Protein AF-A0A9E2GTQ4-F1 (afdb_monomer_lite)

Radius of gyration: 28.12 Å; chains: 1; bounding box: 62×84×69 Å

Secondary structure (DSSP, 8-state):
-----------------------------------------------S---------TT--HHHHS-----HHHHS-SS-----EEEE-HHHHHHHHHHHHHHHTTPPP-TT---TT--PPPEEEEEEETTEEEEEEEEEEE-SHHHHHHHHTT----EEEEE--

Sequence (165 aa):
MFPFRIIFIFALFFGLTLAGCDDSSSSTNNVNNVTNNTNNVTNNVNNVTNNNNQLEIPDWTEATHGKIDPDYDLVFPQEAMQRFEIIVAPEQWAILQQDLDDHLAGTQGGPGIDLGDWEPVFVPCTVRYNGRDWYQVGIRVKGNSSLVATYNMNIEKFSFKLDFD

pLDDT: mean 76.88, std 21.36, range [36.06, 97.75]

Structure (mmCIF, N/CA/C/O backbone):
data_AF-A0A9E2GTQ4-F1
#
_entry.id   AF-A0A9E2GTQ4-F1
#
loop_
_atom_site.group_PDB
_atom_site.id
_atom_site.type_symbol
_atom_site.label_atom_id
_atom_site.label_alt_id
_atom_site.label_comp_id
_atom_site.label_asym_id
_atom_site.label_entity_id
_atom_site.label_seq_id
_atom_site.pdbx_PDB_ins_code
_atom_site.Cartn_x
_atom_site.Cartn_y
_atom_site.Cartn_z
_atom_site.occupancy
_atom_site.B_iso_or_equiv
_atom_site.auth_seq_id
_atom_site.auth_comp_id
_atom_site.auth_asym_id
_atom_site.auth_atom_id
_atom_site.pdbx_PDB_model_num
ATOM 1 N N . MET A 1 1 ? 19.811 42.147 -29.928 1.00 49.31 1 MET A N 1
ATOM 2 C CA . MET A 1 1 ? 21.273 41.953 -29.837 1.00 49.31 1 MET A CA 1
ATOM 3 C C . MET A 1 1 ? 21.712 42.442 -28.463 1.00 49.31 1 MET A C 1
ATOM 5 O O . MET A 1 1 ? 21.863 43.638 -28.276 1.00 49.31 1 MET A O 1
ATOM 9 N N . PHE A 1 2 ? 21.801 41.537 -27.487 1.00 37.22 2 PHE A N 1
ATOM 10 C CA . PHE A 1 2 ? 22.277 41.814 -26.127 1.00 37.22 2 PHE A CA 1
ATOM 11 C C . PHE A 1 2 ? 23.424 40.836 -25.831 1.00 37.22 2 PHE A C 1
ATOM 13 O O . PHE A 1 2 ? 23.259 39.647 -26.118 1.00 37.22 2 PHE A O 1
ATOM 20 N N . PRO A 1 3 ? 24.596 41.298 -25.360 1.00 62.97 3 PRO A N 1
ATOM 21 C CA . PRO A 1 3 ? 25.7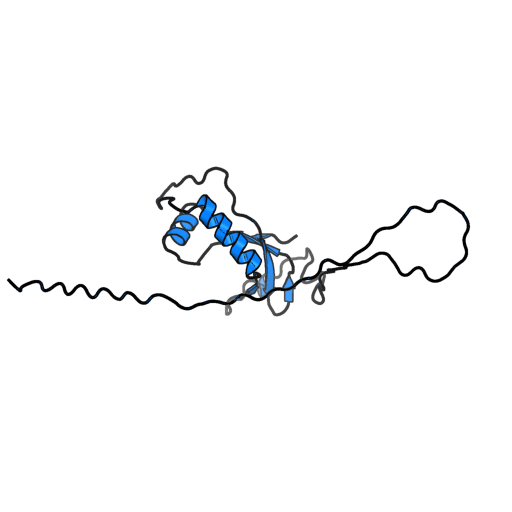81 40.456 -25.305 1.00 62.97 3 PRO A CA 1
ATOM 22 C C . PRO A 1 3 ? 25.830 39.578 -24.049 1.00 62.97 3 PRO A C 1
ATOM 24 O O . PRO A 1 3 ? 25.749 40.053 -22.918 1.00 62.97 3 PRO A O 1
ATOM 27 N N . PHE A 1 4 ? 26.036 38.287 -24.309 1.00 46.75 4 PHE A N 1
ATOM 28 C CA . PHE A 1 4 ? 26.531 37.250 -23.408 1.00 46.75 4 PHE A CA 1
ATOM 29 C C . PHE A 1 4 ? 27.691 37.744 -22.526 1.00 46.75 4 PHE A C 1
ATOM 31 O O . PHE A 1 4 ? 28.697 38.231 -23.044 1.00 46.75 4 PHE A O 1
ATOM 38 N N . ARG A 1 5 ? 27.610 37.526 -21.208 1.00 53.03 5 ARG A N 1
ATOM 39 C CA . ARG A 1 5 ? 28.785 37.478 -20.322 1.00 53.03 5 ARG A CA 1
ATOM 40 C C . ARG A 1 5 ? 28.643 36.287 -19.380 1.00 53.03 5 ARG A C 1
ATOM 42 O O . ARG A 1 5 ? 27.983 36.361 -18.351 1.00 53.03 5 ARG A O 1
ATOM 49 N N . ILE A 1 6 ? 29.254 35.181 -19.792 1.00 52.94 6 ILE A N 1
ATOM 50 C CA . ILE A 1 6 ? 29.514 33.999 -18.971 1.00 52.94 6 ILE A CA 1
ATOM 51 C C . ILE A 1 6 ? 30.610 34.384 -17.974 1.00 52.94 6 ILE A C 1
ATOM 53 O O . ILE A 1 6 ? 31.721 34.721 -18.377 1.00 52.94 6 ILE A O 1
ATOM 57 N N . ILE A 1 7 ? 30.292 34.353 -16.683 1.00 54.38 7 ILE A N 1
ATOM 58 C CA . ILE A 1 7 ? 31.271 34.427 -15.598 1.00 54.38 7 ILE A CA 1
ATOM 59 C C . ILE A 1 7 ? 31.339 33.024 -14.991 1.00 54.38 7 ILE A C 1
ATOM 61 O O . ILE A 1 7 ? 30.428 32.590 -14.293 1.00 54.38 7 ILE A O 1
ATOM 65 N N . PHE A 1 8 ? 32.406 32.298 -15.324 1.00 45.94 8 PHE A N 1
ATOM 66 C CA . PHE A 1 8 ? 32.766 31.016 -14.722 1.00 45.94 8 PHE A CA 1
ATOM 67 C C . PHE A 1 8 ? 33.432 31.312 -13.369 1.00 45.94 8 PHE A C 1
ATOM 69 O O . PHE A 1 8 ? 34.578 31.757 -13.333 1.00 45.94 8 PHE A O 1
ATOM 76 N N . ILE A 1 9 ? 32.723 31.114 -12.254 1.00 56.56 9 ILE A N 1
ATOM 77 C CA . ILE A 1 9 ? 33.333 31.108 -10.915 1.00 56.56 9 ILE A CA 1
ATOM 78 C C . ILE A 1 9 ? 33.618 29.652 -10.556 1.00 56.56 9 ILE A C 1
ATOM 80 O O . ILE A 1 9 ? 32.715 28.864 -10.291 1.00 56.56 9 ILE A O 1
ATOM 84 N N . PHE A 1 10 ? 34.901 29.304 -10.593 1.00 47.91 10 PHE A N 1
ATOM 85 C CA . PHE A 1 10 ? 35.434 28.016 -10.171 1.00 47.91 10 PHE A CA 1
ATOM 86 C C . PHE A 1 10 ? 35.529 28.023 -8.636 1.00 47.91 10 PHE A C 1
ATOM 88 O O . PHE A 1 10 ? 36.491 28.533 -8.065 1.00 47.91 10 PHE A O 1
ATOM 95 N N . ALA A 1 11 ? 34.498 27.524 -7.954 1.00 52.34 11 ALA A N 1
ATOM 96 C CA . ALA A 1 11 ? 34.512 27.355 -6.503 1.00 52.34 11 ALA A CA 1
ATOM 97 C C . ALA A 1 11 ? 35.094 25.976 -6.154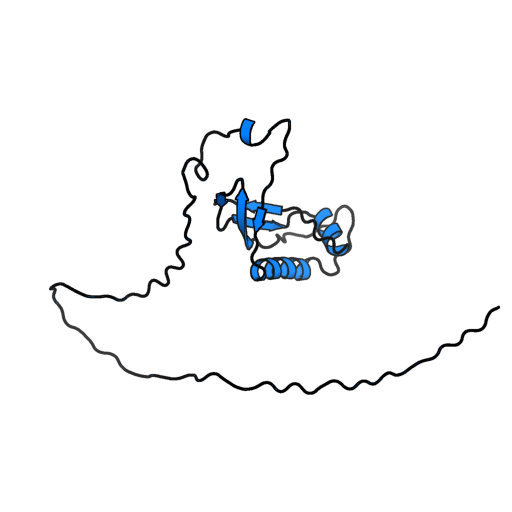 1.00 52.34 11 ALA A C 1
ATOM 99 O O . ALA A 1 11 ? 34.379 24.980 -6.105 1.00 52.34 11 ALA A O 1
ATOM 100 N N . LEU A 1 12 ? 36.409 25.918 -5.923 1.00 46.19 12 LEU A N 1
ATOM 101 C CA . LEU A 1 12 ? 37.072 24.756 -5.333 1.00 46.19 12 LEU A CA 1
ATOM 102 C C . LEU A 1 12 ? 36.984 24.866 -3.803 1.00 46.19 12 LEU A C 1
ATOM 104 O O . LEU A 1 12 ? 37.875 25.412 -3.158 1.00 46.19 12 LEU A O 1
ATOM 108 N N . PHE A 1 13 ? 35.890 24.370 -3.226 1.00 44.09 13 PHE A N 1
ATOM 109 C CA . PHE A 1 13 ? 35.797 24.100 -1.791 1.00 44.09 13 PHE A CA 1
ATOM 110 C C . PHE A 1 13 ? 36.183 22.635 -1.563 1.00 44.09 13 PHE A C 1
ATOM 112 O O . PHE A 1 13 ? 35.387 21.726 -1.786 1.00 44.09 13 PHE A O 1
ATOM 119 N N . PHE A 1 14 ? 37.441 22.402 -1.182 1.00 50.94 14 PHE A N 1
ATOM 120 C CA . PHE A 1 14 ? 37.932 21.078 -0.806 1.00 50.94 14 PHE A CA 1
ATOM 121 C C . PHE A 1 14 ? 37.411 20.747 0.600 1.00 50.94 14 PHE A C 1
ATOM 123 O O . PHE A 1 14 ? 37.710 21.448 1.568 1.00 50.94 14 PHE A O 1
ATOM 130 N N . GLY A 1 15 ? 36.549 19.733 0.669 1.00 54.84 15 GLY A N 1
ATOM 131 C CA . GLY A 1 15 ? 35.792 19.347 1.852 1.00 54.84 15 GLY A CA 1
ATOM 132 C C . GLY A 1 15 ? 36.632 18.656 2.926 1.00 54.84 15 GLY A C 1
ATOM 133 O O . GLY A 1 15 ? 37.348 17.698 2.657 1.00 54.84 15 GLY A O 1
ATOM 134 N N . LEU A 1 16 ? 36.502 19.203 4.135 1.00 56.50 16 LEU A N 1
ATOM 135 C CA . LEU A 1 16 ? 36.202 18.553 5.416 1.00 56.50 16 LEU A CA 1
ATOM 136 C C . LEU A 1 16 ? 36.720 17.119 5.652 1.00 56.50 16 LEU A C 1
ATOM 138 O O . LEU A 1 16 ? 36.275 16.146 5.051 1.00 56.50 16 LEU A O 1
ATOM 142 N N . THR A 1 17 ? 37.596 17.005 6.649 1.00 52.19 17 THR A N 1
ATOM 143 C CA . THR A 1 17 ? 38.061 15.762 7.268 1.00 52.19 17 THR A CA 1
ATOM 144 C C . THR A 1 17 ? 36.944 15.086 8.064 1.00 52.19 17 THR A C 1
ATOM 146 O O . THR A 1 17 ? 36.362 15.726 8.943 1.00 52.19 17 THR A O 1
ATOM 149 N N . LEU A 1 18 ? 36.721 13.788 7.846 1.00 56.34 18 LEU A N 1
ATOM 150 C CA . LEU A 1 18 ? 35.943 12.952 8.758 1.00 56.34 18 LEU A CA 1
ATOM 151 C C . LEU A 1 18 ? 36.859 11.911 9.413 1.00 56.34 18 LEU A C 1
ATOM 153 O O . LEU A 1 18 ? 37.419 11.046 8.744 1.00 56.34 18 LEU A O 1
ATOM 157 N N . ALA A 1 19 ? 37.017 12.037 10.729 1.00 59.34 19 ALA A N 1
ATOM 158 C CA . ALA A 1 19 ? 37.532 10.990 11.597 1.00 59.34 19 ALA A CA 1
ATOM 159 C C . ALA A 1 19 ? 36.408 9.975 11.853 1.00 59.34 19 ALA A C 1
ATOM 161 O O . ALA A 1 19 ? 35.316 10.364 12.263 1.00 59.34 19 ALA A O 1
ATOM 162 N N . GLY A 1 20 ? 36.679 8.692 11.616 1.00 52.72 20 GLY A N 1
ATOM 163 C CA . GLY A 1 20 ? 35.853 7.577 12.074 1.00 52.72 20 GLY A CA 1
ATOM 164 C C . GLY A 1 20 ? 36.659 6.753 13.069 1.00 52.72 20 GLY A C 1
ATOM 165 O O . GLY A 1 20 ? 37.709 6.227 12.706 1.00 52.72 20 GLY A O 1
ATOM 166 N N . CYS A 1 21 ? 36.194 6.717 14.318 1.00 57.47 21 CYS A N 1
ATOM 167 C CA . CYS A 1 21 ? 36.744 5.897 15.391 1.00 57.47 21 CYS A CA 1
ATOM 168 C C . CYS A 1 21 ? 36.282 4.439 15.292 1.00 57.47 21 CYS A C 1
ATOM 170 O O . CYS A 1 21 ? 35.204 4.137 14.784 1.00 57.47 21 CYS A O 1
ATOM 172 N N . ASP A 1 22 ? 37.163 3.608 15.835 1.00 53.38 22 ASP A N 1
ATOM 173 C CA . ASP A 1 22 ? 37.113 2.182 16.137 1.00 53.38 22 ASP A CA 1
ATOM 174 C C . ASP A 1 22 ? 35.981 1.798 17.107 1.00 53.38 22 ASP A C 1
ATOM 176 O O . ASP A 1 22 ? 35.585 2.612 17.941 1.00 53.38 22 ASP A O 1
ATOM 180 N N . ASP A 1 23 ? 35.492 0.563 16.971 1.00 46.47 23 ASP A N 1
ATOM 181 C CA . ASP A 1 23 ? 35.250 -0.397 18.059 1.00 46.47 23 ASP A CA 1
ATOM 182 C C . ASP A 1 23 ? 34.359 -1.539 17.551 1.00 46.47 23 ASP A C 1
ATOM 184 O O . ASP A 1 23 ? 33.215 -1.326 17.144 1.00 46.47 23 ASP A O 1
ATOM 188 N N . SER A 1 24 ? 34.839 -2.780 17.662 1.00 41.06 24 SER A N 1
ATOM 189 C CA . SER A 1 24 ? 34.147 -3.796 18.471 1.00 41.06 24 SER A CA 1
ATOM 190 C C . SER A 1 24 ? 34.936 -5.100 18.541 1.00 41.06 24 SER A C 1
ATOM 192 O O . SER A 1 24 ? 35.258 -5.758 17.553 1.00 41.06 24 SER A O 1
ATOM 194 N N . SER A 1 25 ? 35.211 -5.467 19.782 1.00 40.59 25 SER A N 1
ATOM 195 C CA . SER A 1 25 ? 35.892 -6.647 20.274 1.00 40.59 25 SER A CA 1
ATOM 196 C C . SER A 1 25 ? 35.127 -7.943 19.985 1.00 40.59 25 SER A C 1
ATOM 198 O O . SER A 1 25 ? 34.032 -8.180 20.486 1.00 40.59 25 SER A O 1
ATOM 200 N N . SER A 1 26 ? 35.754 -8.857 19.244 1.00 42.69 26 SER A N 1
ATOM 201 C CA . SER A 1 26 ? 35.341 -10.261 19.186 1.00 42.69 26 SER A CA 1
ATOM 202 C C . SER A 1 26 ? 36.062 -11.044 20.282 1.00 42.69 26 SER A C 1
ATOM 204 O O . SER A 1 26 ? 37.249 -11.356 20.156 1.00 42.69 26 SER A O 1
ATOM 206 N N . SER A 1 27 ? 35.350 -11.367 21.360 1.00 36.91 27 SER A N 1
ATOM 207 C CA . SER A 1 27 ? 35.861 -12.220 22.430 1.00 36.91 27 SER A CA 1
ATOM 208 C C . SER A 1 27 ? 35.188 -13.594 22.399 1.00 36.91 27 SER A C 1
ATOM 210 O O . SER A 1 27 ? 34.007 -13.696 22.710 1.00 36.91 27 SER A O 1
ATOM 212 N N . THR A 1 28 ? 36.023 -14.629 22.194 1.00 36.59 28 THR A N 1
ATOM 213 C CA . THR A 1 28 ? 36.031 -15.935 22.907 1.00 36.59 28 THR A CA 1
ATOM 214 C C . THR A 1 28 ? 34.828 -16.900 22.756 1.00 36.59 28 THR A C 1
ATOM 216 O O . THR A 1 28 ? 33.706 -16.476 22.573 1.00 36.59 28 THR A O 1
ATOM 219 N N . ASN A 1 29 ? 34.916 -18.234 22.869 1.00 40.28 29 ASN A N 1
ATOM 220 C CA . ASN A 1 29 ? 35.917 -19.147 23.425 1.00 40.28 29 ASN A CA 1
ATOM 221 C C . ASN A 1 29 ? 35.701 -20.584 22.895 1.00 40.28 29 ASN A C 1
ATOM 223 O O . ASN A 1 29 ? 34.606 -20.980 22.510 1.00 40.28 29 ASN A O 1
ATOM 227 N N . ASN A 1 30 ? 36.784 -21.352 22.959 1.00 45.16 30 ASN A N 1
ATOM 228 C CA . ASN A 1 30 ? 36.929 -22.800 22.788 1.00 45.16 30 ASN A CA 1
ATOM 229 C C . ASN A 1 30 ? 36.215 -23.603 23.914 1.00 45.16 30 ASN A C 1
ATOM 231 O O . ASN A 1 30 ? 36.092 -23.068 25.015 1.00 45.16 30 ASN A O 1
ATOM 235 N N . VAL A 1 31 ? 35.858 -24.882 23.663 1.00 42.16 31 VAL A N 1
ATOM 236 C CA . VAL A 1 31 ? 36.091 -26.083 24.526 1.00 42.16 31 VAL A CA 1
ATOM 237 C C . VAL A 1 31 ? 34.944 -27.129 24.544 1.00 42.16 31 VAL A C 1
ATOM 239 O O . VAL A 1 31 ? 33.896 -26.941 25.145 1.00 42.16 31 VAL A O 1
ATOM 242 N N . ASN A 1 32 ? 35.260 -28.274 23.924 1.00 40.62 32 ASN A N 1
ATOM 243 C CA . ASN A 1 32 ? 35.138 -29.690 24.331 1.00 40.62 32 ASN A CA 1
ATOM 244 C C . ASN A 1 32 ? 33.812 -30.379 24.751 1.00 40.62 32 ASN A C 1
ATOM 246 O O . ASN A 1 32 ? 33.162 -30.084 25.744 1.00 40.62 32 ASN A O 1
ATOM 250 N N . ASN A 1 33 ? 33.606 -31.476 24.017 1.00 48.94 33 ASN A N 1
ATOM 251 C CA . ASN A 1 33 ? 32.808 -32.691 24.191 1.00 48.94 33 ASN A CA 1
ATOM 252 C C . ASN A 1 33 ? 32.846 -33.352 25.597 1.00 48.94 33 ASN A C 1
ATOM 254 O O . ASN A 1 33 ? 33.938 -33.593 26.114 1.00 48.94 33 ASN A O 1
ATOM 258 N N . VAL A 1 34 ? 31.685 -33.767 26.139 1.00 44.75 34 VAL A N 1
ATOM 259 C CA . VAL A 1 34 ? 31.545 -34.788 27.209 1.00 44.75 34 VAL A CA 1
ATOM 260 C C . VAL A 1 34 ? 30.281 -35.639 26.992 1.00 44.75 34 VAL A C 1
ATOM 262 O O . VAL A 1 34 ? 29.191 -35.131 26.746 1.00 44.75 34 VAL A O 1
ATOM 265 N N . THR A 1 35 ? 30.469 -36.952 27.119 1.00 39.75 35 THR A N 1
ATOM 266 C CA . THR A 1 35 ? 29.557 -38.071 26.838 1.00 39.75 35 THR A CA 1
ATOM 267 C C . THR A 1 35 ? 28.826 -38.585 28.102 1.00 39.75 35 THR A C 1
ATOM 269 O O . THR A 1 35 ? 29.452 -38.700 29.149 1.00 39.75 35 THR A O 1
ATOM 272 N N . ASN A 1 36 ? 27.546 -38.972 27.943 1.00 45.66 36 ASN A N 1
ATOM 273 C CA . ASN A 1 36 ? 26.686 -39.947 28.670 1.00 45.66 36 ASN A CA 1
ATOM 274 C C . ASN A 1 36 ? 26.617 -39.995 30.222 1.00 45.66 36 ASN A C 1
ATOM 276 O O . ASN A 1 36 ? 27.586 -40.402 30.851 1.00 45.66 36 ASN A O 1
ATOM 280 N N . ASN A 1 37 ? 25.409 -39.848 30.812 1.00 36.06 37 ASN A N 1
ATOM 281 C CA . ASN A 1 37 ? 24.688 -40.907 31.571 1.00 36.06 37 ASN A CA 1
ATOM 282 C C . ASN A 1 37 ? 23.259 -40.471 32.016 1.00 36.06 37 ASN A C 1
ATOM 284 O O . ASN A 1 37 ? 22.983 -39.313 32.297 1.00 36.06 37 ASN A O 1
ATOM 288 N N . THR A 1 38 ? 22.395 -41.478 32.066 1.00 40.97 38 THR A N 1
ATOM 289 C CA . THR A 1 38 ? 20.955 -41.663 32.303 1.00 40.97 38 THR A CA 1
ATOM 290 C C . THR A 1 38 ? 20.376 -41.240 33.677 1.00 40.97 38 THR A C 1
ATOM 292 O O . THR A 1 38 ? 21.044 -41.359 34.698 1.00 40.97 38 THR A O 1
ATOM 295 N N . ASN A 1 39 ? 19.053 -40.978 33.666 1.00 40.06 39 ASN A N 1
ATOM 296 C CA . ASN A 1 39 ? 18.016 -41.152 34.715 1.00 40.06 39 ASN A CA 1
ATOM 297 C C . ASN A 1 39 ? 17.551 -39.942 35.565 1.00 40.06 39 ASN A C 1
ATOM 299 O O . ASN A 1 39 ? 18.201 -39.526 36.516 1.00 40.06 39 ASN A O 1
ATOM 303 N N . ASN A 1 40 ? 16.333 -39.487 35.220 1.00 47.97 40 ASN A N 1
ATOM 304 C CA . ASN A 1 40 ? 15.282 -38.799 35.997 1.00 47.97 40 ASN A CA 1
ATOM 305 C C . ASN A 1 40 ? 15.532 -38.544 37.497 1.00 47.97 40 ASN A C 1
ATOM 307 O O . ASN A 1 40 ? 15.600 -39.503 38.255 1.00 47.97 40 ASN A O 1
ATOM 311 N N . VAL A 1 41 ? 15.471 -37.270 37.917 1.00 41.28 41 VAL A N 1
ATOM 312 C CA . VAL A 1 41 ? 14.464 -36.691 38.844 1.00 41.28 41 VAL A CA 1
ATOM 313 C C . VAL A 1 41 ? 14.647 -35.159 38.868 1.00 41.28 41 VAL A C 1
ATOM 315 O O . VAL A 1 41 ? 15.626 -34.640 39.383 1.00 41.28 41 VAL A O 1
ATOM 318 N N . THR A 1 42 ? 13.670 -34.480 38.265 1.00 40.62 42 THR A N 1
ATOM 319 C CA . THR A 1 42 ? 12.940 -33.292 38.747 1.00 40.62 42 THR A CA 1
ATOM 320 C C . THR A 1 42 ? 13.698 -32.031 39.213 1.00 40.62 42 THR A C 1
ATOM 322 O O . THR A 1 42 ? 14.381 -32.013 40.230 1.00 40.62 42 THR A O 1
ATOM 325 N N . ASN A 1 43 ? 13.323 -30.935 38.537 1.00 45.38 43 ASN A N 1
ATOM 326 C CA . ASN A 1 43 ? 13.433 -29.505 38.857 1.00 45.38 43 ASN A CA 1
ATOM 327 C C . ASN A 1 43 ? 14.666 -28.731 38.364 1.00 45.38 43 ASN A C 1
ATOM 329 O O . ASN A 1 43 ? 15.783 -28.891 38.839 1.00 45.38 43 ASN A O 1
ATOM 333 N N . ASN A 1 44 ? 14.337 -27.757 37.507 1.00 48.16 44 ASN A N 1
ATOM 334 C CA . ASN A 1 44 ? 15.141 -26.658 36.979 1.00 48.16 44 ASN A CA 1
ATOM 335 C C . ASN A 1 44 ? 16.067 -26.993 35.797 1.00 48.16 44 ASN A C 1
ATOM 337 O O . ASN A 1 44 ? 17.278 -27.124 35.941 1.00 48.16 44 ASN A O 1
ATOM 341 N N . VAL A 1 45 ? 15.472 -27.026 34.601 1.00 41.28 45 VAL A N 1
ATOM 342 C CA . VAL A 1 45 ? 16.181 -26.746 33.346 1.00 41.28 45 VAL A CA 1
ATOM 343 C C . VAL A 1 45 ? 15.495 -25.553 32.684 1.00 41.28 45 VAL A C 1
ATOM 345 O O . VAL A 1 45 ? 14.671 -25.694 31.786 1.00 41.28 45 VAL A O 1
ATOM 348 N N . ASN A 1 46 ? 15.836 -24.354 33.149 1.00 51.22 46 ASN A N 1
ATOM 349 C CA . ASN A 1 46 ? 15.870 -23.204 32.256 1.00 51.22 46 ASN A CA 1
ATOM 350 C C . ASN A 1 46 ? 17.013 -23.435 31.259 1.00 51.22 46 ASN A C 1
ATOM 352 O O . ASN A 1 46 ? 18.169 -23.287 31.645 1.00 51.22 46 ASN A O 1
ATOM 356 N N . ASN A 1 47 ? 16.699 -23.831 30.022 1.00 49.09 47 ASN A N 1
ATOM 357 C CA . ASN A 1 47 ? 17.349 -23.329 28.801 1.00 49.09 47 ASN A CA 1
ATOM 358 C C . ASN A 1 47 ? 16.936 -24.150 27.577 1.00 49.09 47 ASN A C 1
ATOM 360 O O . ASN A 1 47 ? 17.464 -25.238 27.373 1.00 49.09 47 ASN A O 1
ATOM 364 N N . VAL A 1 48 ? 16.111 -23.568 26.707 1.00 42.22 48 VAL A N 1
ATOM 365 C CA . VAL A 1 48 ? 16.516 -23.333 25.314 1.00 42.22 48 VAL A CA 1
ATOM 366 C C . VAL A 1 48 ? 15.938 -21.972 24.937 1.00 42.22 48 VAL A C 1
ATOM 368 O O . VAL A 1 48 ? 14.765 -21.703 25.172 1.00 42.22 48 VAL A O 1
ATOM 371 N N . THR A 1 49 ? 16.801 -21.099 24.442 1.00 42.84 49 THR A N 1
ATOM 372 C CA . THR A 1 49 ? 16.551 -19.736 23.982 1.00 42.84 49 THR A CA 1
ATOM 373 C C . THR A 1 49 ? 15.290 -19.636 23.125 1.00 42.84 49 THR A C 1
ATOM 375 O O . THR A 1 49 ? 15.340 -19.840 21.915 1.00 42.84 49 THR A O 1
ATOM 378 N N . ASN A 1 50 ? 14.164 -19.260 23.724 1.00 42.19 50 ASN A N 1
ATOM 379 C CA . ASN A 1 50 ? 13.117 -18.630 22.948 1.00 42.19 50 ASN A CA 1
ATOM 380 C C . ASN A 1 50 ? 13.556 -17.168 22.812 1.00 42.19 50 ASN A C 1
ATOM 382 O O . ASN A 1 50 ? 13.342 -16.348 23.695 1.00 42.19 50 ASN A O 1
ATOM 386 N N . ASN A 1 51 ? 14.214 -16.833 21.705 1.00 46.06 51 ASN A N 1
ATOM 387 C CA . ASN A 1 51 ? 14.032 -15.497 21.153 1.00 46.06 51 ASN A CA 1
ATOM 388 C C . ASN A 1 51 ? 12.643 -15.518 20.513 1.00 46.06 51 ASN A C 1
ATOM 390 O O . ASN A 1 51 ? 12.508 -15.560 19.291 1.00 46.06 51 ASN A O 1
ATOM 394 N N . ASN A 1 52 ? 11.600 -15.616 21.337 1.00 48.78 52 ASN A N 1
ATOM 395 C CA . ASN A 1 52 ? 10.233 -15.459 20.891 1.00 48.78 52 ASN A CA 1
ATOM 396 C C . ASN A 1 52 ? 10.053 -13.976 20.571 1.00 48.78 52 ASN A C 1
ATOM 398 O O . ASN A 1 52 ? 9.501 -13.216 21.358 1.00 48.78 52 ASN A O 1
ATOM 402 N N . ASN A 1 53 ? 10.469 -13.600 19.359 1.00 57.78 53 ASN A N 1
ATOM 403 C CA . ASN A 1 53 ? 9.803 -12.569 18.566 1.00 57.78 53 ASN A CA 1
ATOM 404 C C . ASN A 1 53 ? 8.365 -13.040 18.275 1.00 57.78 53 ASN A C 1
ATOM 406 O O . ASN A 1 53 ? 7.971 -13.241 17.129 1.00 57.78 53 ASN A O 1
ATOM 410 N N . GLN A 1 54 ? 7.600 -13.322 19.327 1.00 63.25 54 GLN A N 1
ATOM 411 C CA . GLN A 1 54 ? 6.186 -13.595 19.231 1.00 63.25 54 GLN A CA 1
ATOM 412 C C . GLN A 1 54 ? 5.542 -12.236 19.013 1.00 63.25 54 GLN A C 1
ATOM 414 O O . GLN A 1 54 ? 5.629 -11.366 19.876 1.00 63.25 54 GLN A O 1
ATOM 419 N N . LEU A 1 55 ? 4.967 -12.039 17.830 1.00 75.38 55 LEU A N 1
ATOM 420 C CA . LEU A 1 55 ? 4.210 -10.830 17.550 1.00 75.38 55 LEU A CA 1
ATOM 421 C C . LEU A 1 55 ? 3.063 -10.750 18.548 1.00 75.38 55 LEU A C 1
ATOM 423 O O . LEU A 1 55 ? 2.235 -11.660 18.639 1.00 75.38 55 LEU A O 1
ATOM 427 N N . GLU A 1 56 ? 3.053 -9.681 19.330 1.00 79.50 56 GLU A N 1
ATOM 428 C CA . GLU A 1 56 ? 1.948 -9.401 20.228 1.00 79.50 56 GLU A CA 1
ATOM 429 C C . GLU A 1 56 ? 0.768 -8.897 19.395 1.00 79.50 56 GLU A C 1
ATOM 431 O O . GLU A 1 56 ? 0.870 -7.881 18.712 1.00 79.50 56 GLU A O 1
ATOM 436 N N . ILE A 1 57 ? -0.347 -9.629 19.450 1.00 84.12 57 ILE A N 1
ATOM 437 C CA . ILE A 1 57 ? -1.581 -9.348 18.702 1.00 84.12 57 ILE A CA 1
ATOM 438 C C . ILE A 1 57 ? -2.759 -9.081 19.660 1.00 84.12 57 ILE A C 1
ATOM 440 O O . ILE A 1 57 ? -3.741 -9.824 19.668 1.00 84.12 57 ILE A O 1
ATOM 444 N N . PRO A 1 58 ? -2.672 -8.055 20.528 1.00 83.19 58 PRO A N 1
ATOM 445 C CA . PRO A 1 58 ? -3.636 -7.841 21.613 1.00 83.19 58 PRO A CA 1
ATOM 446 C C . PRO A 1 58 ? -5.072 -7.590 21.127 1.00 83.19 58 PRO A C 1
ATOM 448 O O . PRO A 1 58 ? -6.020 -7.883 21.854 1.00 83.19 58 PRO A O 1
ATOM 451 N N . ASP A 1 59 ? -5.232 -7.088 19.900 1.00 81.44 59 ASP A N 1
ATOM 452 C CA . ASP A 1 59 ? -6.523 -6.702 19.317 1.00 81.44 59 ASP A CA 1
ATOM 453 C C . ASP A 1 59 ? -7.160 -7.796 18.445 1.00 81.44 59 ASP A C 1
ATOM 455 O O . ASP A 1 59 ? -8.218 -7.585 17.832 1.00 81.44 59 ASP A O 1
ATOM 459 N N . TRP A 1 60 ? -6.524 -8.968 18.372 1.00 87.19 60 TRP A N 1
ATOM 460 C CA . TRP A 1 60 ? -7.027 -10.086 17.591 1.00 87.19 60 TRP A CA 1
ATOM 461 C C . TRP A 1 60 ? -8.296 -10.662 18.224 1.00 87.19 60 TRP A C 1
ATOM 463 O O . TRP A 1 60 ? -8.320 -11.058 19.391 1.00 87.19 60 TRP A O 1
ATOM 473 N N . THR A 1 61 ? -9.367 -10.739 17.433 1.00 85.12 61 THR A N 1
ATOM 474 C CA . THR A 1 61 ? -10.613 -11.417 17.808 1.00 85.12 61 THR A CA 1
ATOM 475 C C . THR A 1 61 ? -11.223 -12.084 16.581 1.00 85.12 61 THR A C 1
ATOM 477 O O . THR A 1 61 ? -11.082 -11.562 15.475 1.00 85.12 61 THR A O 1
ATOM 480 N N . GLU A 1 62 ? -11.982 -13.168 16.763 1.00 84.25 62 GLU A N 1
ATOM 481 C CA . GLU A 1 62 ? -12.717 -13.826 15.666 1.00 84.25 62 GLU A CA 1
ATOM 482 C C . GLU A 1 62 ? -13.668 -12.854 14.943 1.00 84.25 62 GLU A C 1
ATOM 484 O O . GLU A 1 62 ? -13.847 -12.924 13.734 1.00 84.25 62 GLU A O 1
ATOM 489 N N . ALA A 1 63 ? -14.237 -11.885 15.663 1.00 82.62 63 ALA A N 1
ATOM 490 C CA . ALA A 1 63 ? -15.141 -10.897 15.080 1.00 82.62 63 ALA A CA 1
ATOM 491 C C . ALA A 1 63 ? -14.443 -9.893 14.141 1.00 82.62 63 ALA A C 1
ATOM 493 O O . ALA A 1 63 ? -15.110 -9.241 13.345 1.00 82.62 63 ALA A O 1
ATOM 494 N N . THR A 1 64 ? -13.124 -9.717 14.256 1.00 83.25 64 THR A N 1
ATOM 495 C CA . THR A 1 64 ? -12.366 -8.703 13.498 1.00 83.25 64 THR A CA 1
ATOM 496 C C . THR A 1 64 ? -11.341 -9.317 12.548 1.00 83.25 64 THR A C 1
ATOM 498 O O . THR A 1 64 ? -11.007 -8.704 11.542 1.00 83.25 64 THR A O 1
ATOM 501 N N . HIS A 1 65 ? -10.867 -10.527 12.839 1.00 86.06 65 HIS A N 1
ATOM 502 C CA . HIS A 1 65 ? -9.831 -11.233 12.080 1.00 86.06 65 HIS A CA 1
ATOM 503 C C . HIS A 1 65 ? -10.279 -12.625 11.616 1.00 86.06 65 HIS A C 1
ATOM 505 O O . HIS A 1 65 ? -9.525 -13.317 10.939 1.00 86.06 65 HIS A O 1
ATOM 511 N N . GLY A 1 66 ? -11.485 -13.049 11.993 1.00 83.69 66 GLY A N 1
ATOM 512 C CA . GLY A 1 66 ? -12.068 -14.315 11.576 1.00 83.69 66 GLY A CA 1
ATOM 513 C C . GLY A 1 66 ? -12.844 -14.200 10.270 1.00 83.69 66 GLY A C 1
ATOM 514 O O . GLY A 1 66 ? -13.197 -13.117 9.794 1.00 83.69 66 GLY A O 1
ATOM 515 N N . LYS A 1 67 ? -13.152 -15.355 9.688 1.00 87.75 67 LYS A N 1
ATOM 516 C CA . LYS A 1 67 ? -13.968 -15.447 8.478 1.00 87.75 67 LYS A CA 1
ATOM 517 C C . LYS A 1 67 ? -15.447 -15.468 8.861 1.00 87.75 67 LYS A C 1
ATOM 519 O O . LYS A 1 67 ? -16.040 -16.535 9.005 1.00 87.75 67 LYS A O 1
ATOM 524 N N . ILE A 1 68 ? -16.023 -14.282 9.021 1.00 90.62 68 ILE A N 1
ATOM 525 C CA . ILE A 1 68 ? -17.424 -14.081 9.413 1.00 90.62 68 ILE A CA 1
ATOM 526 C C . ILE A 1 68 ? -18.255 -13.449 8.287 1.00 90.62 68 ILE A C 1
ATOM 528 O O . ILE A 1 68 ? -17.727 -13.102 7.227 1.00 90.62 68 ILE A O 1
ATOM 532 N N . ASP A 1 69 ? -19.561 -13.304 8.518 1.00 92.62 69 ASP A N 1
ATOM 533 C CA . ASP A 1 69 ? -20.453 -12.604 7.594 1.00 92.62 69 ASP A CA 1
ATOM 534 C C . ASP A 1 69 ? -20.030 -11.126 7.438 1.00 92.62 69 ASP A C 1
ATOM 536 O O . ASP A 1 69 ? -19.802 -10.450 8.446 1.00 92.62 69 ASP A O 1
ATOM 540 N N . PRO A 1 70 ? -19.916 -10.602 6.201 1.00 90.75 70 PRO A N 1
ATOM 541 C CA . PRO A 1 70 ? -19.510 -9.217 5.976 1.00 90.75 70 PRO A CA 1
ATOM 542 C C . PRO A 1 70 ? -20.514 -8.192 6.522 1.00 90.75 70 PRO A C 1
ATOM 544 O O . PRO A 1 70 ? -21.707 -8.258 6.223 1.00 90.75 70 PRO A O 1
ATOM 547 N N . ASP A 1 71 ? -20.013 -7.180 7.232 1.00 91.38 71 ASP A N 1
ATOM 548 C CA . ASP A 1 71 ? -20.791 -6.016 7.675 1.00 91.38 71 ASP A CA 1
ATOM 549 C C . ASP A 1 71 ? -20.688 -4.872 6.646 1.00 91.38 71 ASP A C 1
ATOM 551 O O . ASP A 1 71 ? -19.764 -4.054 6.665 1.00 91.38 71 ASP A O 1
ATOM 555 N N . TYR A 1 72 ? -21.623 -4.837 5.693 1.00 91.81 72 TYR A N 1
ATOM 556 C CA . TYR A 1 72 ? -21.620 -3.836 4.621 1.00 91.81 72 TYR A CA 1
ATOM 557 C C . TYR A 1 72 ? -22.024 -2.435 5.078 1.00 91.81 72 TYR A C 1
ATOM 559 O O . TYR A 1 72 ? -21.550 -1.465 4.486 1.00 91.81 72 TYR A O 1
ATOM 567 N N . ASP A 1 73 ? -22.854 -2.319 6.115 1.00 92.44 73 ASP A N 1
ATOM 568 C CA . ASP A 1 73 ? -23.283 -1.024 6.647 1.00 92.44 73 ASP A CA 1
ATOM 569 C C . ASP A 1 73 ? -22.099 -0.303 7.298 1.00 92.44 73 ASP A C 1
ATOM 571 O O . ASP A 1 73 ? -21.925 0.907 7.124 1.00 92.44 73 ASP A O 1
ATOM 575 N N . LEU A 1 74 ? -21.230 -1.064 7.975 1.00 88.88 74 LEU A N 1
ATOM 576 C CA . LEU A 1 74 ? -19.959 -0.558 8.470 1.00 88.88 74 LEU A CA 1
ATOM 577 C C . LEU A 1 74 ? -19.010 -0.190 7.327 1.00 88.88 74 LEU A C 1
ATOM 579 O O . LEU A 1 74 ? -18.394 0.870 7.399 1.00 88.88 74 LEU A O 1
ATOM 583 N N . VAL A 1 75 ? -18.850 -1.047 6.306 1.00 90.06 75 VAL A N 1
ATOM 584 C CA . VAL A 1 75 ? -17.841 -0.877 5.237 1.00 90.06 75 VAL A CA 1
ATOM 585 C C . VAL A 1 75 ? -18.208 0.225 4.233 1.00 90.06 75 VAL A C 1
ATOM 587 O O . VAL A 1 75 ? -17.306 0.922 3.760 1.00 90.06 75 VAL A O 1
ATOM 590 N N . PHE A 1 76 ? -19.496 0.425 3.941 1.00 93.12 76 PHE A N 1
ATOM 591 C CA . PHE A 1 76 ? -19.997 1.376 2.940 1.00 93.12 76 PHE A CA 1
ATOM 592 C C . PHE A 1 76 ? -20.995 2.396 3.523 1.00 93.12 76 PHE A C 1
ATOM 594 O O . PHE A 1 76 ? -22.150 2.461 3.085 1.00 93.12 76 PHE A O 1
ATOM 601 N N . PRO A 1 77 ? -20.569 3.236 4.483 1.00 94.38 77 PRO A N 1
ATOM 602 C CA . PRO A 1 77 ? -21.431 4.275 5.026 1.00 94.38 77 PRO A CA 1
ATOM 603 C C . PRO A 1 77 ? -21.758 5.323 3.950 1.00 94.38 77 PRO A C 1
ATOM 605 O O . PRO A 1 77 ? -20.898 5.718 3.167 1.00 94.38 77 PRO A O 1
ATOM 608 N N . GLN A 1 78 ? -23.000 5.812 3.920 1.00 94.88 78 GLN A N 1
ATOM 609 C CA . GLN A 1 78 ? -23.450 6.776 2.900 1.00 94.88 78 GLN A CA 1
ATOM 610 C C . GLN A 1 78 ? -22.906 8.196 3.113 1.00 94.88 78 GLN A C 1
ATOM 612 O O . GLN A 1 78 ? -22.810 8.976 2.169 1.00 94.88 78 GLN A O 1
ATOM 617 N N . GLU A 1 79 ? -22.548 8.539 4.352 1.00 95.69 79 GLU A N 1
ATOM 618 C CA . GLU A 1 79 ? -22.168 9.904 4.745 1.00 95.69 79 GLU A CA 1
ATOM 619 C C . GLU A 1 79 ? -20.720 10.009 5.244 1.00 95.69 79 GLU A C 1
ATOM 621 O O . GLU A 1 79 ? -20.304 11.045 5.762 1.00 95.69 79 GLU A O 1
ATOM 626 N N . ALA A 1 80 ? -19.932 8.943 5.097 1.00 92.44 80 ALA A N 1
ATOM 627 C CA . ALA A 1 80 ? -18.547 8.912 5.539 1.00 92.44 80 ALA A CA 1
ATOM 628 C C . ALA A 1 80 ? -17.661 8.173 4.536 1.00 92.44 80 ALA A C 1
ATOM 630 O O . ALA A 1 80 ? -18.110 7.327 3.769 1.00 92.44 80 ALA A O 1
ATOM 631 N N . MET A 1 81 ? -16.371 8.495 4.553 1.00 93.25 81 MET A N 1
ATOM 632 C CA . MET A 1 81 ? -15.358 7.736 3.831 1.00 93.25 81 MET A CA 1
ATOM 633 C C . MET A 1 81 ? -14.550 6.913 4.817 1.00 93.25 81 MET A C 1
ATOM 635 O O . MET A 1 81 ? -14.128 7.420 5.857 1.00 93.25 81 MET A O 1
ATOM 639 N N . GLN A 1 82 ? -14.273 5.670 4.442 1.00 93.94 82 GLN A N 1
ATOM 640 C CA . GLN A 1 82 ? -13.402 4.816 5.230 1.00 93.94 82 GLN A CA 1
ATOM 641 C C . GLN A 1 82 ? -11.960 5.288 5.161 1.00 93.94 82 GLN A C 1
ATOM 643 O O . GLN A 1 82 ? -11.465 5.713 4.114 1.00 93.94 82 GLN A O 1
ATOM 648 N N . ARG A 1 83 ? -11.278 5.175 6.298 1.00 94.50 83 ARG A N 1
ATOM 649 C CA . ARG A 1 83 ? -9.856 5.459 6.427 1.00 94.50 83 ARG A CA 1
ATOM 650 C C . ARG A 1 83 ? -9.141 4.205 6.891 1.00 94.50 83 ARG A C 1
ATOM 652 O O . ARG A 1 83 ? -9.471 3.655 7.934 1.00 94.50 83 ARG A O 1
ATOM 659 N N . PHE A 1 84 ? -8.125 3.834 6.130 1.00 94.38 84 PHE A N 1
ATOM 660 C CA . PHE A 1 84 ? -7.157 2.816 6.497 1.00 94.38 84 PHE A CA 1
ATOM 661 C C . PHE A 1 84 ? -5.799 3.485 6.658 1.00 94.38 84 PHE A C 1
ATOM 663 O O . PHE A 1 84 ? -5.450 4.393 5.897 1.00 94.38 84 PHE A O 1
ATOM 670 N N . GLU A 1 85 ? -5.042 3.033 7.643 1.00 96.31 85 GLU A N 1
ATOM 671 C CA . GLU A 1 85 ? -3.633 3.365 7.793 1.00 96.31 85 GLU A CA 1
ATOM 672 C C . GLU A 1 85 ? -2.827 2.132 7.391 1.00 96.31 85 GLU A C 1
ATOM 674 O O . GLU A 1 85 ? -3.037 1.048 7.924 1.00 96.31 85 GLU A O 1
ATOM 679 N N . ILE A 1 86 ? -1.928 2.286 6.423 1.00 96.19 86 ILE A N 1
ATOM 680 C CA . ILE A 1 86 ? -0.996 1.230 6.028 1.00 96.19 86 ILE A CA 1
ATOM 681 C C . ILE A 1 86 ? 0.377 1.680 6.494 1.00 96.19 86 ILE A C 1
ATOM 683 O O . ILE A 1 86 ? 0.888 2.706 6.047 1.00 96.19 86 ILE A O 1
ATOM 687 N N . ILE A 1 87 ? 0.947 0.928 7.424 1.00 96.44 87 ILE A N 1
ATOM 688 C CA . ILE A 1 87 ? 2.190 1.266 8.101 1.00 96.44 87 ILE A CA 1
ATOM 689 C C . ILE A 1 87 ? 3.241 0.270 7.628 1.00 96.44 87 ILE A C 1
ATOM 691 O O . ILE A 1 87 ? 3.183 -0.917 7.945 1.00 96.44 87 ILE A O 1
ATOM 695 N N . VAL A 1 88 ? 4.196 0.762 6.845 1.00 96.38 88 VAL A N 1
ATOM 696 C CA . VAL A 1 88 ? 5.321 -0.020 6.325 1.00 96.38 88 VAL A CA 1
ATOM 697 C C . VAL A 1 88 ? 6.582 0.441 7.044 1.00 96.38 88 VAL A C 1
ATOM 699 O O . VAL A 1 88 ? 6.818 1.644 7.164 1.00 96.38 88 VAL A O 1
ATOM 702 N N . ALA A 1 89 ? 7.389 -0.499 7.538 1.00 97.06 89 ALA A N 1
ATOM 703 C CA . ALA A 1 89 ? 8.677 -0.152 8.130 1.00 97.06 89 ALA A CA 1
ATOM 704 C C . ALA A 1 89 ? 9.606 0.456 7.056 1.00 97.06 89 ALA A C 1
ATOM 706 O O . ALA A 1 89 ? 9.588 -0.020 5.916 1.00 97.06 8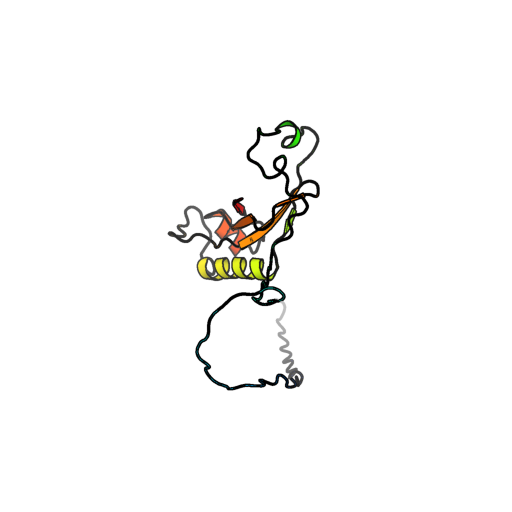9 ALA A O 1
ATOM 707 N N . PRO A 1 90 ? 10.426 1.473 7.377 1.00 97.44 90 PRO A N 1
ATOM 708 C CA . PRO A 1 90 ? 11.290 2.128 6.393 1.00 97.44 90 PRO A CA 1
ATOM 709 C C . PRO A 1 90 ? 12.206 1.160 5.636 1.00 97.44 90 PRO A C 1
ATOM 711 O O . PRO A 1 90 ? 12.401 1.307 4.433 1.00 97.44 90 PRO A O 1
ATOM 714 N N . GLU A 1 91 ? 12.717 0.133 6.313 1.00 97.75 91 GLU A N 1
ATOM 715 C CA . GLU A 1 91 ? 13.599 -0.880 5.729 1.00 97.75 91 GLU A CA 1
ATOM 716 C C . GLU A 1 91 ? 12.850 -1.745 4.707 1.00 97.75 91 GLU A C 1
ATOM 718 O O . GLU A 1 91 ? 13.387 -2.089 3.657 1.00 97.75 91 GLU A O 1
ATOM 723 N N . GLN A 1 92 ? 11.583 -2.057 4.989 1.00 97.38 92 GLN A N 1
ATOM 724 C CA . GLN A 1 92 ? 10.714 -2.815 4.090 1.00 97.38 92 GLN A CA 1
ATOM 725 C C . GLN A 1 92 ? 10.293 -1.973 2.885 1.00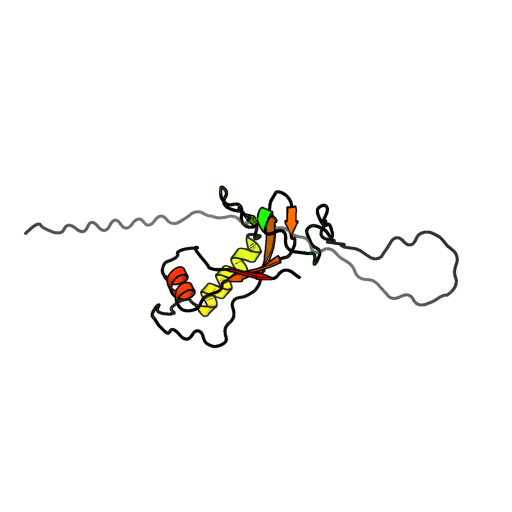 97.38 92 GLN A C 1
ATOM 727 O O . GLN A 1 92 ? 10.265 -2.460 1.757 1.00 97.38 92 GLN A O 1
ATOM 732 N N . TRP A 1 93 ? 10.028 -0.683 3.100 1.00 96.19 93 TRP A N 1
ATOM 733 C CA . TRP A 1 93 ? 9.762 0.244 2.005 1.00 96.19 93 TRP A CA 1
ATOM 734 C C . TRP A 1 93 ? 10.975 0.399 1.082 1.00 96.19 93 TRP A C 1
ATOM 736 O O . TRP A 1 93 ? 10.814 0.407 -0.135 1.00 96.19 93 TRP A O 1
ATOM 746 N N . ALA A 1 94 ? 12.187 0.454 1.639 1.00 97.00 94 ALA A N 1
ATOM 747 C CA . ALA A 1 94 ? 13.418 0.519 0.856 1.00 97.00 94 ALA A CA 1
ATOM 748 C C . ALA A 1 94 ? 13.619 -0.725 -0.027 1.00 97.00 94 ALA A C 1
ATOM 750 O O . ALA A 1 94 ? 13.990 -0.580 -1.188 1.00 97.00 94 ALA A O 1
ATOM 751 N N . ILE A 1 95 ? 13.314 -1.927 0.481 1.00 97.69 95 ILE A N 1
ATOM 752 C CA . ILE A 1 95 ? 13.339 -3.169 -0.316 1.00 97.69 95 ILE A CA 1
ATOM 753 C C . ILE A 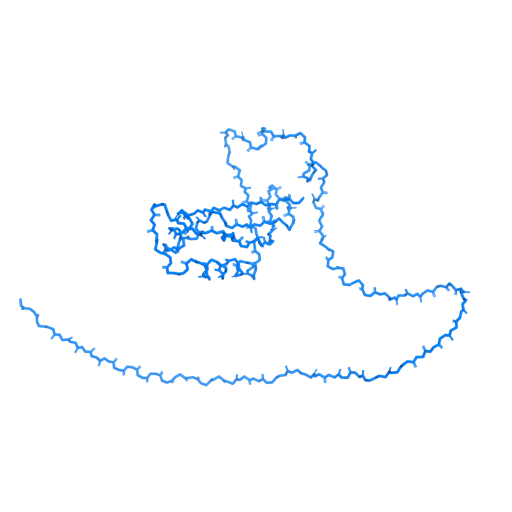1 95 ? 12.382 -3.069 -1.507 1.00 97.69 95 ILE A C 1
ATOM 755 O O . ILE A 1 95 ? 12.752 -3.402 -2.630 1.00 97.69 95 ILE A O 1
ATOM 759 N N . LEU A 1 96 ? 11.165 -2.574 -1.269 1.00 96.00 96 LEU A N 1
ATOM 760 C CA . LEU A 1 96 ? 10.168 -2.390 -2.318 1.00 96.00 96 LEU A CA 1
ATOM 761 C C . LEU A 1 96 ? 10.629 -1.373 -3.372 1.00 96.00 96 LEU A C 1
ATOM 763 O O . LEU A 1 96 ? 10.459 -1.622 -4.559 1.00 96.00 96 LEU A O 1
ATOM 767 N N . GLN A 1 97 ? 11.213 -0.242 -2.964 1.00 95.00 97 GLN A N 1
ATOM 768 C CA . GLN A 1 97 ? 11.729 0.763 -3.903 1.00 95.00 97 GLN A CA 1
ATOM 769 C C . GLN A 1 97 ? 12.897 0.223 -4.732 1.00 95.00 97 GLN A C 1
ATOM 771 O O . GLN A 1 97 ? 12.916 0.423 -5.941 1.00 95.00 97 GLN A O 1
ATOM 776 N N . GLN A 1 98 ? 13.818 -0.517 -4.109 1.00 96.81 98 GLN A N 1
ATOM 777 C CA . GLN A 1 98 ? 14.943 -1.123 -4.818 1.00 96.81 98 GLN A CA 1
ATOM 778 C C . GLN A 1 98 ? 14.474 -2.114 -5.891 1.00 96.81 98 GLN A C 1
ATOM 780 O O . GLN A 1 98 ? 14.983 -2.087 -7.004 1.00 96.81 98 GLN A O 1
ATOM 785 N N . ASP A 1 99 ? 13.472 -2.946 -5.592 1.00 96.31 99 ASP A N 1
ATOM 786 C CA . ASP A 1 99 ? 12.895 -3.871 -6.575 1.00 96.31 99 ASP A CA 1
ATOM 787 C C . ASP A 1 99 ? 12.259 -3.131 -7.766 1.00 96.31 99 ASP A C 1
ATOM 789 O O . ASP A 1 99 ? 12.418 -3.551 -8.914 1.00 96.31 99 ASP A O 1
ATOM 793 N N . LEU A 1 100 ? 11.589 -1.996 -7.518 1.00 94.81 100 LEU A N 1
ATOM 794 C CA . LEU A 1 100 ? 11.085 -1.140 -8.595 1.00 94.81 100 LEU A CA 1
ATOM 795 C C . LEU A 1 100 ? 12.228 -0.535 -9.415 1.00 94.81 100 LEU A C 1
ATOM 797 O O . LEU A 1 100 ? 12.146 -0.541 -10.640 1.00 94.81 100 LEU A O 1
ATOM 801 N N . ASP A 1 101 ? 13.282 -0.038 -8.771 1.00 94.75 101 ASP A N 1
ATOM 802 C CA . ASP A 1 101 ? 14.445 0.527 -9.460 1.00 94.75 101 ASP A CA 1
ATOM 803 C C . ASP A 1 101 ? 15.137 -0.512 -10.347 1.00 94.75 101 ASP A C 1
ATOM 805 O O . ASP A 1 101 ? 15.412 -0.239 -11.516 1.00 94.75 101 ASP A O 1
ATOM 809 N N . ASP A 1 102 ? 15.342 -1.724 -9.835 1.00 95.06 102 ASP A N 1
ATOM 810 C CA . ASP A 1 102 ? 16.037 -2.798 -10.545 1.00 95.06 102 ASP A CA 1
ATOM 811 C C . ASP A 1 102 ? 15.316 -3.221 -11.838 1.00 95.06 102 ASP A C 1
ATOM 813 O O . ASP A 1 102 ? 15.967 -3.627 -12.805 1.00 95.06 102 ASP A O 1
ATOM 817 N N . HIS A 1 103 ? 13.984 -3.098 -11.883 1.00 93.19 103 HIS A N 1
ATOM 818 C CA . HIS A 1 103 ? 13.166 -3.580 -13.003 1.00 93.19 103 HIS A CA 1
ATOM 819 C C . HIS A 1 103 ? 12.563 -2.468 -13.869 1.00 93.19 103 HIS A C 1
ATOM 821 O O . HIS A 1 103 ? 12.280 -2.693 -15.047 1.00 93.19 103 HIS A O 1
ATOM 827 N N . LEU A 1 104 ? 12.350 -1.268 -13.324 1.00 92.81 104 LEU A N 1
ATOM 828 C CA . LEU A 1 104 ? 11.684 -0.170 -14.028 1.00 92.81 104 LEU A CA 1
ATOM 829 C C . LEU A 1 104 ? 12.632 0.945 -14.458 1.00 92.81 104 LEU A C 1
ATOM 831 O O . LEU A 1 104 ? 12.270 1.704 -15.364 1.00 92.81 104 LEU A O 1
ATOM 835 N N . ALA A 1 105 ? 13.833 1.053 -13.882 1.00 90.25 105 ALA A N 1
ATOM 836 C CA . ALA A 1 105 ? 14.773 2.099 -14.264 1.00 90.25 105 ALA A CA 1
ATOM 837 C C . ALA A 1 105 ? 15.104 2.032 -15.765 1.00 90.25 105 ALA A C 1
ATOM 839 O O . ALA A 1 105 ? 15.537 1.015 -16.303 1.00 90.25 105 ALA A O 1
ATOM 840 N N . GLY A 1 106 ? 14.882 3.147 -16.465 1.00 84.75 106 GLY A N 1
ATOM 841 C CA . GLY A 1 106 ? 15.107 3.242 -17.911 1.00 84.75 106 GLY A CA 1
ATOM 842 C C . GLY A 1 106 ? 14.001 2.634 -18.782 1.00 84.75 106 GLY A C 1
ATOM 843 O O . GLY A 1 106 ? 14.070 2.755 -20.006 1.00 84.75 106 GLY A O 1
ATOM 844 N N . THR A 1 107 ? 12.953 2.051 -18.191 1.00 86.12 107 THR A N 1
ATOM 845 C CA . THR A 1 107 ? 11.783 1.574 -18.937 1.00 86.12 107 THR A CA 1
ATOM 846 C C . THR A 1 107 ? 10.954 2.761 -19.416 1.00 86.12 107 THR A C 1
ATOM 848 O O . THR A 1 107 ? 10.393 3.513 -18.620 1.00 86.12 107 THR A O 1
ATOM 851 N N . GLN A 1 108 ? 10.837 2.947 -20.732 1.00 81.38 108 GLN A N 1
ATOM 852 C CA . GLN A 1 108 ? 10.072 4.058 -21.301 1.00 81.38 108 GLN A CA 1
ATOM 853 C C . GLN A 1 108 ? 8.558 3.822 -21.170 1.00 81.38 108 GLN A C 1
ATOM 855 O O . GLN A 1 108 ? 8.039 2.832 -21.674 1.00 81.38 108 GLN A O 1
ATOM 860 N N . GLY A 1 109 ? 7.853 4.762 -20.527 1.00 79.56 109 GLY A N 1
ATOM 861 C CA . GLY A 1 109 ? 6.391 4.772 -20.368 1.00 79.56 109 GLY A CA 1
ATOM 862 C C . GLY A 1 109 ? 5.604 4.839 -21.691 1.00 79.56 109 GLY A C 1
ATOM 863 O O . GLY A 1 109 ? 6.024 5.505 -22.635 1.00 79.56 109 GLY A O 1
ATOM 864 N N . GLY A 1 110 ? 4.433 4.193 -21.752 1.00 79.00 110 GLY A N 1
ATOM 865 C CA . GLY A 1 110 ? 3.596 4.136 -22.951 1.00 79.00 110 GLY A CA 1
ATOM 866 C C . GLY A 1 110 ? 2.459 3.102 -22.873 1.00 79.00 110 GLY A C 1
ATOM 867 O O . GLY A 1 110 ? 2.479 2.212 -22.018 1.00 79.00 110 GLY A O 1
ATOM 868 N N . PRO A 1 111 ? 1.433 3.211 -23.737 1.00 77.19 111 PRO A N 1
ATOM 869 C CA . PRO A 1 111 ? 0.370 2.213 -23.825 1.00 77.19 111 PRO A CA 1
ATOM 870 C C . PRO A 1 111 ? 0.924 0.864 -24.299 1.00 77.19 111 PRO A C 1
ATOM 872 O O . PRO A 1 111 ? 1.648 0.816 -25.289 1.00 77.19 111 PRO A O 1
ATOM 875 N N . GLY A 1 112 ? 0.547 -0.226 -23.627 1.00 81.25 112 GLY A N 1
ATOM 876 C CA . GLY A 1 112 ? 0.903 -1.583 -24.061 1.00 81.25 112 GLY A CA 1
ATOM 877 C C . GLY A 1 112 ? 2.338 -2.011 -23.747 1.00 81.25 112 GLY A C 1
ATOM 878 O O . GLY A 1 112 ? 2.848 -2.900 -24.420 1.00 81.25 112 GLY A O 1
ATOM 879 N N . ILE A 1 113 ? 2.981 -1.395 -22.750 1.00 85.62 113 ILE A N 1
ATOM 880 C CA . ILE A 1 113 ? 4.257 -1.895 -22.218 1.00 85.62 113 ILE A CA 1
ATOM 881 C C . ILE A 1 113 ? 4.088 -3.335 -21.747 1.00 85.62 113 ILE A C 1
ATOM 883 O O . ILE A 1 113 ? 3.128 -3.661 -21.046 1.00 85.62 113 ILE A O 1
ATOM 887 N N . ASP A 1 114 ? 5.051 -4.163 -22.122 1.00 87.12 114 ASP A N 1
ATOM 888 C CA . ASP A 1 114 ? 5.232 -5.499 -21.588 1.00 87.12 114 ASP A CA 1
ATOM 889 C C . ASP A 1 114 ? 6.352 -5.458 -20.542 1.00 87.12 114 ASP A C 1
ATOM 891 O O . ASP A 1 114 ? 7.474 -5.057 -20.852 1.00 87.12 114 ASP A O 1
ATOM 895 N N . LEU A 1 115 ? 6.022 -5.817 -19.301 1.00 86.81 115 LEU A N 1
ATOM 896 C CA . LEU A 1 115 ? 6.974 -5.930 -18.189 1.00 86.81 115 LEU A CA 1
ATOM 897 C C . LEU A 1 115 ? 7.457 -7.377 -17.995 1.00 86.81 115 LEU A C 1
ATOM 899 O O . LEU A 1 115 ? 8.170 -7.666 -17.036 1.00 86.81 115 LEU A O 1
ATOM 903 N N . GLY A 1 116 ? 7.076 -8.286 -18.898 1.00 88.19 116 GLY A N 1
ATOM 904 C CA . GLY A 1 116 ? 7.363 -9.708 -18.785 1.00 88.19 116 GLY A CA 1
ATOM 905 C C . GLY A 1 116 ? 6.688 -10.345 -17.571 1.00 88.19 116 GLY A C 1
ATOM 906 O O . GLY A 1 116 ? 5.657 -9.878 -17.085 1.00 88.19 116 GLY A O 1
ATOM 907 N N . ASP A 1 117 ? 7.305 -11.415 -17.072 1.00 89.81 117 ASP A N 1
ATOM 908 C CA . ASP A 1 117 ? 6.801 -12.212 -15.945 1.00 89.81 117 ASP A CA 1
ATOM 909 C C . ASP A 1 117 ? 7.248 -11.672 -14.573 1.00 89.81 117 ASP A C 1
ATOM 911 O O . ASP A 1 117 ? 7.128 -12.361 -13.558 1.00 89.81 117 ASP A O 1
ATOM 915 N N . TRP A 1 118 ? 7.803 -10.457 -14.519 1.00 92.75 118 TRP A N 1
ATOM 916 C CA . TRP A 1 118 ? 8.208 -9.860 -13.253 1.00 92.75 118 TRP A CA 1
ATOM 917 C C . TRP A 1 118 ? 6.983 -9.466 -12.426 1.00 92.75 118 TRP A C 1
ATOM 919 O O . TRP A 1 118 ? 6.090 -8.741 -12.873 1.00 92.75 118 TRP A O 1
ATOM 929 N N . GLU A 1 119 ? 6.970 -9.922 -11.177 1.00 92.31 119 GLU A N 1
ATOM 930 C CA . GLU A 1 119 ? 6.027 -9.474 -10.168 1.00 92.31 119 GLU A CA 1
ATOM 931 C C . GLU A 1 119 ? 6.792 -8.746 -9.061 1.00 92.31 119 GLU A C 1
ATOM 933 O O . GLU A 1 119 ? 7.726 -9.335 -8.512 1.00 92.31 119 GLU A O 1
ATOM 938 N N . PRO A 1 120 ? 6.377 -7.521 -8.679 1.00 94.81 120 PRO A N 1
ATOM 939 C CA . PRO A 1 120 ? 7.037 -6.810 -7.597 1.00 94.81 120 PRO A CA 1
ATOM 940 C C . PRO A 1 120 ? 7.037 -7.604 -6.285 1.00 94.81 120 PRO A C 1
ATOM 942 O O . PRO A 1 120 ? 6.152 -8.429 -6.031 1.00 94.81 120 PRO A O 1
ATOM 945 N N . VAL A 1 121 ? 8.001 -7.336 -5.416 1.00 96.31 121 VAL A N 1
ATOM 946 C CA . VAL A 1 121 ? 8.129 -8.042 -4.136 1.00 96.31 121 VAL A CA 1
ATOM 947 C C . VAL A 1 121 ? 6.969 -7.730 -3.172 1.00 96.31 121 VAL A C 1
ATOM 949 O O . VAL A 1 121 ? 6.443 -6.614 -3.126 1.00 96.31 121 VAL A O 1
ATOM 952 N N . PHE A 1 122 ? 6.557 -8.731 -2.386 1.00 97.00 122 PHE A N 1
ATOM 953 C CA . PHE A 1 122 ? 5.705 -8.525 -1.213 1.00 97.00 122 PHE A CA 1
ATOM 954 C C . PHE A 1 122 ? 6.564 -8.166 -0.004 1.00 97.00 122 PHE A C 1
ATOM 956 O O . PHE A 1 122 ? 7.510 -8.881 0.320 1.00 97.00 122 PHE A O 1
ATOM 963 N N . VAL A 1 123 ? 6.188 -7.105 0.703 1.00 97.00 123 VAL A N 1
ATOM 964 C CA . VAL A 1 123 ? 6.814 -6.714 1.969 1.00 97.00 123 VAL A CA 1
ATOM 965 C C . VAL A 1 123 ? 5.770 -6.697 3.088 1.00 97.00 123 VAL A C 1
ATOM 967 O O . VAL A 1 123 ? 4.598 -6.437 2.816 1.00 97.00 123 VAL A O 1
ATOM 970 N N . PRO A 1 124 ? 6.136 -6.999 4.344 1.00 96.75 124 PRO A N 1
ATOM 971 C CA . PRO A 1 124 ? 5.194 -6.974 5.453 1.00 96.75 124 PRO A CA 1
ATOM 972 C C . PRO A 1 124 ? 4.839 -5.537 5.849 1.00 96.75 124 PRO A C 1
ATOM 974 O O . PRO A 1 124 ? 5.693 -4.648 5.910 1.00 96.75 124 PRO A O 1
ATOM 977 N N . CYS A 1 125 ? 3.571 -5.325 6.179 1.00 96.06 125 CYS A N 1
ATOM 978 C CA . CYS A 1 125 ? 3.043 -4.081 6.716 1.00 96.06 125 CYS A CA 1
ATOM 979 C C . CYS A 1 125 ? 2.015 -4.349 7.820 1.00 96.06 125 CYS A C 1
ATOM 981 O O . CYS A 1 125 ? 1.526 -5.468 7.987 1.00 96.06 125 CYS A O 1
ATOM 983 N N . THR A 1 126 ? 1.678 -3.305 8.568 1.00 96.12 126 THR A N 1
ATOM 984 C CA . THR A 1 126 ? 0.510 -3.299 9.449 1.00 96.12 126 THR A CA 1
ATOM 985 C C . THR A 1 126 ? -0.606 -2.519 8.772 1.00 96.12 126 THR A C 1
ATOM 987 O O . THR A 1 126 ? -0.399 -1.377 8.355 1.00 96.12 126 THR A O 1
ATOM 990 N N . VAL A 1 127 ? -1.796 -3.109 8.690 1.00 96.06 127 VAL A N 1
ATOM 991 C CA . VAL A 1 127 ? -3.009 -2.399 8.274 1.00 96.06 127 VAL A CA 1
ATOM 992 C C . VAL A 1 127 ? -3.804 -2.058 9.521 1.00 96.06 127 VAL A C 1
ATOM 994 O O . VAL A 1 127 ? -4.141 -2.943 10.295 1.00 96.06 127 VAL A O 1
ATOM 997 N N . ARG A 1 128 ? -4.118 -0.780 9.714 1.00 95.25 128 ARG A N 1
ATOM 998 C CA . ARG A 1 128 ? -4.912 -0.289 10.836 1.00 95.25 128 ARG A CA 1
ATOM 999 C C . ARG A 1 128 ? -6.243 0.267 10.356 1.00 95.25 128 ARG A C 1
ATOM 1001 O O . ARG A 1 128 ? -6.300 1.098 9.445 1.00 95.25 128 ARG A O 1
ATOM 1008 N N . TYR A 1 129 ? -7.316 -0.170 11.007 1.00 93.88 129 TYR A N 1
ATOM 1009 C CA . TYR A 1 129 ? -8.678 0.294 10.762 1.00 93.88 129 TYR A CA 1
ATOM 1010 C C . TYR A 1 129 ? -9.440 0.419 12.081 1.00 93.88 129 TYR A C 1
ATOM 1012 O O . TYR A 1 129 ? -9.476 -0.514 12.881 1.00 93.88 129 TYR A O 1
ATOM 1020 N N . ASN A 1 130 ? -10.037 1.589 12.327 1.00 91.62 130 ASN A N 1
ATOM 1021 C CA . ASN A 1 130 ? -10.784 1.901 13.554 1.00 91.62 130 ASN A CA 1
ATOM 1022 C C . ASN A 1 130 ? -10.038 1.540 14.858 1.00 91.62 130 ASN A C 1
ATOM 1024 O O . ASN A 1 130 ? -10.642 1.062 15.817 1.00 91.62 130 ASN A O 1
ATOM 1028 N N . GLY A 1 131 ? -8.720 1.767 14.885 1.00 89.75 131 GLY A N 1
ATOM 1029 C CA . GLY A 1 131 ? -7.867 1.500 16.047 1.00 89.75 131 GLY A CA 1
ATOM 1030 C C . GLY A 1 131 ? -7.512 0.029 16.273 1.00 89.75 131 GLY A C 1
ATOM 1031 O O . GLY A 1 131 ? -6.976 -0.281 17.328 1.00 89.75 131 GLY A O 1
ATOM 1032 N N . ARG A 1 132 ? -7.812 -0.859 15.318 1.00 91.69 132 ARG A N 1
ATOM 1033 C CA . ARG A 1 132 ? -7.399 -2.268 15.334 1.00 91.69 132 ARG A CA 1
ATOM 1034 C C . ARG A 1 132 ? -6.354 -2.518 14.265 1.00 91.69 132 ARG A C 1
ATOM 1036 O O . ARG A 1 132 ? -6.475 -1.969 13.166 1.00 91.69 132 ARG A O 1
ATOM 1043 N N . ASP A 1 133 ? -5.405 -3.386 14.582 1.00 94.00 133 ASP A N 1
ATOM 1044 C CA . ASP A 1 133 ? -4.255 -3.677 13.736 1.00 94.00 133 ASP A CA 1
ATOM 1045 C C . ASP A 1 133 ? -4.297 -5.112 13.215 1.00 94.00 133 ASP A C 1
ATOM 1047 O O . ASP A 1 133 ? -4.371 -6.065 13.985 1.00 94.00 133 ASP A O 1
ATOM 1051 N N . TRP A 1 134 ? -4.172 -5.247 11.897 1.00 93.75 134 TRP A N 1
ATOM 1052 C CA . TRP A 1 134 ? -3.831 -6.488 11.218 1.00 93.75 134 TRP A CA 1
ATOM 1053 C C . TRP A 1 134 ? -2.325 -6.472 10.992 1.00 93.75 134 TRP A C 1
ATOM 1055 O O . TRP A 1 134 ? -1.800 -5.685 10.196 1.00 93.75 134 TRP A O 1
ATOM 1065 N N . TYR A 1 135 ? -1.629 -7.308 11.750 1.00 92.56 135 TYR A N 1
ATOM 1066 C CA . TYR A 1 135 ? -0.177 -7.405 11.734 1.00 92.56 135 TYR A CA 1
ATOM 1067 C C . TYR A 1 135 ? 0.295 -8.305 10.590 1.00 92.56 135 TYR A C 1
ATOM 1069 O O . TYR A 1 135 ? -0.372 -9.275 10.247 1.00 92.56 135 TYR A O 1
ATOM 1077 N N . GLN A 1 136 ? 1.472 -7.999 10.037 1.00 92.12 136 GLN A N 1
ATOM 1078 C CA . GLN A 1 136 ? 2.134 -8.799 8.996 1.00 92.12 136 GLN A CA 1
ATOM 1079 C C . GLN A 1 136 ? 1.309 -9.036 7.719 1.00 92.12 136 GLN A C 1
ATOM 1081 O O . GLN A 1 136 ? 1.481 -10.046 7.044 1.00 92.12 136 GLN A O 1
ATOM 1086 N N . VAL A 1 137 ? 0.469 -8.076 7.337 1.00 95.25 137 VAL A N 1
ATOM 1087 C CA . VAL A 1 137 ? -0.216 -8.091 6.039 1.00 95.25 137 VAL A CA 1
ATOM 1088 C C . VAL A 1 137 ? 0.820 -7.894 4.934 1.00 95.25 137 VAL A C 1
ATOM 1090 O O . VAL A 1 137 ? 1.641 -6.976 5.002 1.00 95.25 137 VAL A O 1
ATOM 1093 N N . GLY A 1 138 ? 0.789 -8.723 3.895 1.00 96.69 138 GLY A N 1
ATOM 1094 C CA . GLY A 1 138 ? 1.647 -8.543 2.730 1.00 96.69 138 GLY A CA 1
ATOM 1095 C C . GLY A 1 138 ? 1.170 -7.365 1.881 1.00 96.69 138 GLY A C 1
ATOM 1096 O O . GLY A 1 138 ? 0.019 -7.337 1.451 1.00 96.69 138 GLY A O 1
ATOM 1097 N N . ILE A 1 139 ? 2.049 -6.409 1.580 1.00 97.06 139 ILE A N 1
ATOM 1098 C CA . ILE A 1 139 ? 1.797 -5.339 0.609 1.00 97.06 139 ILE A CA 1
ATOM 1099 C C . ILE A 1 139 ? 2.742 -5.453 -0.583 1.00 97.06 139 ILE A C 1
ATOM 1101 O O . ILE A 1 139 ? 3.943 -5.665 -0.436 1.00 97.06 139 ILE A O 1
ATOM 1105 N N . ARG A 1 140 ? 2.185 -5.282 -1.781 1.00 95.69 140 ARG A N 1
ATOM 1106 C CA . ARG A 1 140 ? 2.922 -5.277 -3.045 1.00 95.69 140 ARG A CA 1
ATOM 1107 C C . ARG A 1 140 ? 2.399 -4.184 -3.965 1.00 95.69 140 ARG A C 1
ATOM 1109 O O . ARG A 1 140 ? 1.187 -3.976 -4.048 1.00 95.69 140 ARG A O 1
ATOM 1116 N N . VAL A 1 141 ? 3.280 -3.533 -4.719 1.00 95.50 141 VAL A N 1
ATOM 1117 C CA . VAL A 1 141 ? 2.857 -2.606 -5.777 1.00 95.50 141 VAL A CA 1
ATOM 1118 C C . VAL A 1 141 ? 2.250 -3.364 -6.954 1.00 95.50 141 VAL A C 1
ATOM 1120 O O . VAL A 1 141 ? 2.721 -4.418 -7.369 1.00 95.50 141 VAL A O 1
ATOM 1123 N N . LYS A 1 142 ? 1.170 -2.823 -7.512 1.00 93.12 142 LYS A N 1
ATOM 1124 C CA . LYS A 1 142 ? 0.463 -3.400 -8.648 1.00 93.12 142 LYS A CA 1
ATOM 1125 C C . LYS A 1 142 ? 0.286 -2.375 -9.758 1.00 93.12 142 LYS A C 1
ATOM 1127 O O . LYS A 1 142 ? 0.033 -1.199 -9.521 1.00 93.12 142 LYS A O 1
ATOM 1132 N N . GLY A 1 143 ? 0.338 -2.870 -10.986 1.00 90.00 143 GLY A N 1
ATOM 1133 C CA . GLY A 1 143 ? 0.074 -2.113 -12.201 1.00 90.00 143 GLY A CA 1
ATOM 1134 C C . GLY A 1 143 ? 0.995 -2.586 -13.315 1.00 90.00 143 GLY A C 1
ATOM 1135 O O . GLY A 1 143 ? 1.972 -3.273 -13.053 1.00 90.00 143 GLY A O 1
ATOM 1136 N N . ASN A 1 144 ? 0.661 -2.224 -14.549 1.00 88.81 144 ASN A N 1
ATOM 1137 C CA . ASN A 1 144 ? 1.569 -2.375 -15.682 1.00 88.81 144 ASN A CA 1
ATOM 1138 C C . ASN A 1 144 ? 1.946 -0.972 -16.187 1.00 88.81 144 ASN A C 1
ATOM 1140 O O . ASN A 1 144 ? 2.754 -0.292 -15.560 1.00 88.81 144 ASN A O 1
ATOM 1144 N N . SER A 1 145 ? 1.246 -0.443 -17.197 1.00 88.44 145 SER A N 1
ATOM 1145 C CA . SER A 1 145 ? 1.510 0.909 -17.715 1.00 88.44 145 SER A CA 1
ATOM 1146 C C . SER A 1 145 ? 1.354 2.011 -16.659 1.00 88.44 145 SER A C 1
ATOM 1148 O O . SER A 1 145 ? 2.145 2.950 -16.636 1.00 88.44 145 SER A O 1
ATOM 1150 N N . SER A 1 146 ? 0.370 1.893 -15.758 1.00 88.75 146 SER A N 1
ATOM 1151 C CA . SER A 1 146 ? 0.176 2.867 -14.674 1.00 88.75 146 SER A CA 1
ATOM 1152 C C . SER A 1 146 ? 1.331 2.865 -13.677 1.00 88.75 146 SER A C 1
ATOM 1154 O O . SER A 1 146 ? 1.695 3.924 -13.187 1.00 88.75 146 SER A O 1
ATOM 1156 N N . LEU A 1 147 ? 1.921 1.698 -13.396 1.00 91.75 147 LEU A N 1
ATOM 1157 C CA . LEU A 1 147 ? 3.071 1.597 -12.502 1.00 91.75 147 LEU A CA 1
ATOM 1158 C C . LEU A 1 147 ? 4.288 2.281 -13.127 1.00 91.75 147 LEU A C 1
ATOM 1160 O O . LEU A 1 147 ? 4.866 3.168 -12.509 1.00 91.75 147 LEU A O 1
ATOM 1164 N N . VAL A 1 148 ? 4.606 1.945 -14.380 1.00 91.19 148 VAL A N 1
ATOM 1165 C CA . VAL A 1 148 ? 5.727 2.552 -15.115 1.00 91.19 148 VAL A CA 1
ATOM 1166 C C . VAL A 1 148 ? 5.565 4.067 -15.241 1.00 91.19 148 VAL A C 1
ATOM 1168 O O . VAL A 1 148 ? 6.532 4.807 -15.088 1.00 91.19 148 VAL A O 1
ATOM 1171 N N . ALA A 1 149 ? 4.350 4.553 -15.515 1.00 89.88 149 ALA A N 1
ATOM 1172 C CA . ALA A 1 149 ? 4.077 5.985 -15.598 1.00 89.88 149 ALA A CA 1
ATOM 1173 C C . ALA A 1 149 ? 4.304 6.681 -14.248 1.00 89.88 149 ALA A C 1
ATOM 1175 O O . ALA A 1 149 ? 5.035 7.663 -14.184 1.00 89.88 149 ALA A O 1
ATOM 1176 N N . THR A 1 150 ? 3.718 6.147 -13.178 1.00 91.81 150 THR A N 1
ATOM 1177 C CA . THR A 1 150 ? 3.843 6.665 -11.811 1.00 91.81 150 THR A CA 1
ATOM 1178 C C . THR A 1 150 ? 5.302 6.676 -11.340 1.00 91.81 150 THR A C 1
ATOM 1180 O O . THR A 1 150 ? 5.768 7.702 -10.844 1.00 91.81 150 THR A O 1
ATOM 1183 N N . TYR A 1 151 ? 6.042 5.591 -11.592 1.00 92.62 151 TYR A N 1
ATOM 1184 C CA . TYR A 1 151 ? 7.469 5.461 -11.293 1.00 92.62 151 TYR A CA 1
ATOM 1185 C C . TYR A 1 151 ? 8.315 6.488 -12.065 1.00 92.62 151 TYR A C 1
ATOM 1187 O O . TYR A 1 151 ? 9.008 7.300 -11.461 1.00 92.62 151 TYR A O 1
ATOM 1195 N N . ASN A 1 152 ? 8.185 6.551 -13.396 1.00 91.06 152 ASN A N 1
ATOM 1196 C CA . ASN A 1 152 ? 8.964 7.482 -14.227 1.00 91.06 152 ASN A CA 1
ATOM 1197 C C . ASN A 1 152 ? 8.649 8.959 -13.964 1.00 91.06 152 ASN A C 1
ATOM 1199 O O . ASN A 1 152 ? 9.485 9.829 -14.200 1.00 91.06 152 ASN A O 1
ATOM 1203 N N . MET A 1 153 ? 7.429 9.260 -13.520 1.00 90.50 153 MET A N 1
ATOM 1204 C CA . MET A 1 153 ? 7.037 10.613 -13.123 1.00 90.50 153 MET A CA 1
ATOM 1205 C C . MET A 1 153 ? 7.503 10.967 -11.705 1.00 90.50 153 MET A C 1
ATOM 1207 O O . MET A 1 153 ? 7.269 12.094 -11.270 1.00 90.50 153 MET A O 1
ATOM 1211 N N . ASN A 1 154 ? 8.139 10.031 -10.991 1.00 89.94 154 ASN A N 1
ATOM 1212 C CA . ASN A 1 154 ? 8.513 10.156 -9.587 1.00 89.94 154 ASN A CA 1
ATOM 1213 C C . ASN A 1 154 ? 7.318 10.571 -8.707 1.00 89.94 154 ASN A C 1
ATOM 1215 O O . ASN A 1 154 ? 7.407 11.461 -7.860 1.00 89.94 154 ASN A O 1
ATOM 1219 N N . ILE A 1 155 ? 6.155 9.970 -8.974 1.00 89.31 155 ILE A N 1
ATOM 1220 C CA . ILE A 1 155 ? 4.929 10.178 -8.207 1.00 89.31 155 ILE A CA 1
ATOM 1221 C C . ILE A 1 155 ? 4.753 8.951 -7.322 1.00 89.31 155 ILE A C 1
ATOM 1223 O O . ILE A 1 155 ? 4.487 7.871 -7.817 1.00 89.31 155 ILE A O 1
ATOM 1227 N N . GLU A 1 156 ? 4.807 9.091 -6.005 1.00 85.12 156 GLU A N 1
ATOM 1228 C CA . GLU A 1 156 ? 4.681 7.950 -5.080 1.00 85.12 156 GLU A CA 1
ATOM 1229 C C . GLU A 1 156 ? 3.212 7.547 -4.825 1.00 85.12 156 GLU A C 1
ATOM 1231 O O . GLU A 1 156 ? 2.791 7.259 -3.707 1.00 85.12 156 GLU A O 1
ATOM 1236 N N . LYS A 1 157 ? 2.381 7.557 -5.875 1.00 91.25 157 LYS A N 1
ATOM 1237 C CA . LYS A 1 157 ? 0.959 7.170 -5.823 1.00 91.25 157 LYS A CA 1
ATOM 1238 C C . LYS A 1 157 ? 0.764 5.810 -6.470 1.00 91.25 157 LYS A C 1
ATOM 1240 O O . LYS A 1 157 ? 0.151 5.681 -7.5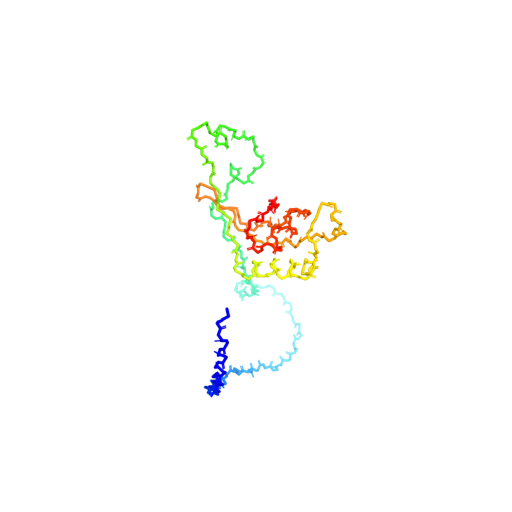32 1.00 91.25 157 LYS A O 1
ATOM 1245 N N . PHE A 1 158 ? 1.329 4.799 -5.831 1.00 92.62 158 PHE A N 1
ATOM 1246 C CA . PHE A 1 158 ? 1.242 3.428 -6.301 1.00 92.62 158 PHE A CA 1
ATOM 1247 C C . PHE A 1 158 ? -0.135 2.825 -6.015 1.00 92.62 158 PHE A C 1
ATOM 1249 O O . PHE A 1 158 ? -0.806 3.163 -5.040 1.00 92.62 158 PHE A O 1
ATOM 1256 N N . SER A 1 159 ? -0.565 1.920 -6.892 1.00 93.38 159 SER A N 1
ATOM 1257 C CA . SER A 1 159 ? -1.662 1.008 -6.576 1.00 93.38 159 SER A CA 1
ATOM 1258 C C . SER A 1 159 ? -1.084 -0.194 -5.844 1.00 93.38 159 SER A C 1
ATOM 1260 O O . SER A 1 159 ? -0.007 -0.666 -6.201 1.00 93.38 159 SER A O 1
ATOM 1262 N N . PHE A 1 160 ? -1.796 -0.706 -4.847 1.00 95.06 160 PHE A N 1
ATOM 1263 C CA . PHE A 1 160 ? -1.302 -1.793 -4.009 1.00 95.06 160 PHE A CA 1
ATOM 1264 C C . PHE A 1 160 ? -2.210 -3.017 -4.089 1.00 95.06 160 PHE A C 1
ATOM 1266 O O . PHE A 1 160 ? -3.427 -2.902 -4.244 1.00 95.06 160 PHE A O 1
ATOM 1273 N N . LYS A 1 161 ? -1.605 -4.198 -3.974 1.00 95.38 161 LYS A N 1
ATOM 1274 C CA . LYS A 1 161 ? -2.278 -5.441 -3.607 1.00 95.38 161 LYS A CA 1
ATOM 1275 C C . LYS A 1 161 ? -1.943 -5.718 -2.144 1.00 95.38 161 LYS A C 1
ATOM 1277 O O . LYS A 1 161 ? -0.770 -5.685 -1.781 1.00 95.38 161 LYS A O 1
ATOM 1282 N N . LEU A 1 162 ? -2.974 -5.987 -1.354 1.00 95.88 162 LEU A N 1
ATOM 1283 C CA . LEU A 1 162 ? -2.849 -6.438 0.026 1.00 95.88 162 LEU A CA 1
ATOM 1284 C C . LEU A 1 162 ? -3.167 -7.931 0.085 1.00 95.88 162 LEU A C 1
ATOM 1286 O O . LEU A 1 162 ? -4.068 -8.388 -0.624 1.00 95.88 162 LEU A O 1
ATOM 1290 N N . ASP A 1 163 ? -2.412 -8.660 0.894 1.00 94.81 163 ASP A N 1
ATOM 1291 C CA . ASP A 1 163 ? -2.581 -10.086 1.147 1.00 94.81 163 ASP A CA 1
ATOM 1292 C C . ASP A 1 163 ? -2.682 -10.316 2.655 1.00 94.81 163 ASP A C 1
ATOM 1294 O O . ASP A 1 163 ? -1.750 -10.005 3.401 1.00 94.81 163 ASP A O 1
ATOM 1298 N N . PHE A 1 164 ? -3.852 -10.774 3.089 1.00 91.25 164 PHE A N 1
ATOM 1299 C CA . PHE A 1 164 ? -4.159 -11.075 4.483 1.00 91.25 164 PHE A CA 1
ATOM 1300 C C . PHE A 1 164 ? -4.126 -12.602 4.609 1.00 91.25 164 PHE A C 1
ATOM 1302 O O . PHE A 1 164 ? -4.901 -13.265 3.916 1.00 91.25 164 PHE A O 1
ATOM 1309 N N . ASP A 1 165 ? -3.208 -13.126 5.425 1.00 77.50 165 ASP A N 1
ATOM 1310 C CA . ASP A 1 165 ? -3.091 -14.562 5.745 1.00 77.50 165 ASP A CA 1
ATOM 1311 C C . ASP A 1 165 ? -4.234 -15.034 6.666 1.00 77.50 165 ASP A C 1
ATOM 1313 O O . ASP A 1 165 ? -4.668 -14.227 7.526 1.00 77.50 165 ASP A O 1
#

Foldseek 3Di:
DDDDDDDDDDDPPDDDDDDDDDDDDDDDDDDDDDDDDDDDDDDDDPDDDDPPPPPDQPQDDCVVQNDDDDDVCVQDPPPDDFDKDKAADPVQVVQQVVQCCVQQPPPDADPPDDSDPDFGDWGFIWIDGPRHIQGRKTKGFDDDNVSSVCVVVVNPPTDIDIHRD